Protein AF-A0A645BPT1-F1 (afdb_monomer_lite)

Secondary structure (DSSP, 8-state):
-EEETTEEEEEEEETTEEEEEEEEEETTEEEEEEEEEE--HHHHHHHHHHHHTTSEEEEE-SSS-EEEE-TTSSEEEEEEE-TTS-EEEEEEEE--SSS-HHHHHTTHHHHHHHHHHHHH-

Organism: NCBI:txid1076179

Sequence (121 aa):
MVENDGSLGVLRTIDGSKFIYLYTFKNNKLDISGFGVGATTKTMKSITDFLLERYVVATKTGAYSYAFLSPDKKTAVYLSLSDDLELLHVIYMPFTGTKSVSSGFAIQDHFNKEYVNTLLR

pLDDT: mean 77.58, std 13.49, range [46.53, 91.25]

Structure (mmCIF, N/CA/C/O backbone):
data_AF-A0A645BPT1-F1
#
_entry.id   AF-A0A645BPT1-F1
#
loop_
_atom_site.group_PDB
_atom_site.id
_atom_site.type_symbol
_atom_site.label_atom_id
_atom_site.label_alt_id
_atom_site.label_comp_id
_atom_site.label_asym_id
_atom_site.label_entity_id
_atom_site.label_seq_id
_atom_site.pdbx_PDB_ins_code
_atom_site.Cartn_x
_atom_site.Cartn_y
_atom_site.Cartn_z
_atom_site.occupancy
_atom_site.B_iso_or_equiv
_atom_site.auth_seq_id
_atom_site.auth_comp_id
_atom_site.auth_asym_id
_atom_site.auth_atom_id
_atom_site.pdbx_PDB_model_num
ATOM 1 N N . MET A 1 1 ? 7.178 17.383 -2.970 1.00 72.62 1 MET A N 1
ATOM 2 C CA 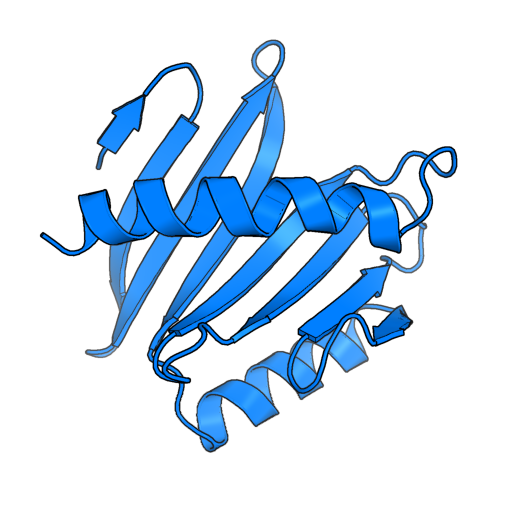. MET A 1 1 ? 6.089 17.189 -1.992 1.00 72.62 1 MET A CA 1
ATOM 3 C C . MET A 1 1 ? 4.872 17.844 -2.597 1.00 72.62 1 MET A C 1
ATOM 5 O O . MET A 1 1 ? 5.008 18.974 -3.047 1.00 72.62 1 MET A O 1
ATOM 9 N N . VAL A 1 2 ? 3.763 17.123 -2.693 1.00 75.38 2 VAL A N 1
ATOM 10 C CA . VAL A 1 2 ? 2.502 17.623 -3.253 1.00 75.38 2 VAL A CA 1
ATOM 11 C C . VAL A 1 2 ? 1.445 17.479 -2.170 1.00 75.38 2 VAL A C 1
ATOM 13 O O . VAL A 1 2 ? 1.346 16.415 -1.566 1.00 75.38 2 VAL A O 1
ATOM 16 N N . GLU A 1 3 ? 0.701 18.543 -1.907 1.00 78.00 3 GLU A N 1
ATOM 17 C CA . GLU A 1 3 ? -0.403 18.564 -0.948 1.00 78.00 3 GLU A CA 1
ATOM 18 C C . GLU A 1 3 ? -1.686 18.923 -1.696 1.00 78.00 3 GLU A C 1
ATOM 20 O O . GLU A 1 3 ? -1.673 19.825 -2.535 1.00 78.00 3 GLU A O 1
ATOM 25 N N . ASN A 1 4 ? -2.769 18.196 -1.430 1.00 69.81 4 ASN A N 1
ATOM 26 C CA . ASN A 1 4 ? -4.079 18.462 -2.014 1.00 69.81 4 ASN A CA 1
ATOM 27 C C . ASN A 1 4 ? -5.184 17.908 -1.101 1.00 69.81 4 ASN A C 1
ATOM 29 O O . ASN A 1 4 ? -5.185 16.713 -0.806 1.00 69.81 4 ASN A O 1
ATOM 33 N N . ASP A 1 5 ? -6.084 18.774 -0.627 1.00 76.19 5 ASP A N 1
ATOM 34 C CA . ASP A 1 5 ? -7.285 18.432 0.152 1.00 76.19 5 ASP A CA 1
ATOM 35 C C . ASP A 1 5 ? -7.075 17.366 1.246 1.00 76.19 5 ASP A C 1
ATOM 37 O O . ASP A 1 5 ? -7.771 16.352 1.324 1.00 76.19 5 ASP A O 1
ATOM 41 N N . GLY A 1 6 ? -6.079 17.576 2.114 1.00 75.50 6 GLY A N 1
ATOM 42 C CA . GLY A 1 6 ? -5.781 16.654 3.216 1.00 75.50 6 GLY A CA 1
ATOM 43 C C . GLY A 1 6 ? -5.044 15.380 2.794 1.00 75.50 6 GLY A C 1
ATOM 44 O O . GLY A 1 6 ? -4.916 14.455 3.597 1.00 75.50 6 GLY A O 1
ATOM 45 N N . SER A 1 7 ? -4.533 15.323 1.565 1.00 81.00 7 SER A N 1
ATOM 46 C CA . SER A 1 7 ? -3.617 14.289 1.084 1.00 81.00 7 SER A CA 1
ATOM 47 C C . SER A 1 7 ? -2.217 14.856 0.850 1.00 81.00 7 SER A C 1
ATOM 49 O O . SER A 1 7 ? -2.052 15.968 0.353 1.00 81.00 7 SER A O 1
ATOM 51 N N . LEU A 1 8 ? -1.200 14.069 1.195 1.00 87.06 8 LEU A N 1
ATOM 52 C CA . LEU A 1 8 ? 0.214 14.393 1.082 1.00 87.06 8 LEU A CA 1
ATOM 53 C C . LEU A 1 8 ? 0.936 13.312 0.274 1.00 87.06 8 LEU A C 1
ATOM 55 O O . LEU A 1 8 ? 0.951 12.140 0.649 1.00 87.06 8 LEU A O 1
ATOM 59 N N . GLY A 1 9 ? 1.587 13.733 -0.805 1.00 86.75 9 GLY A N 1
ATOM 60 C CA . GLY A 1 9 ? 2.447 12.916 -1.650 1.00 86.75 9 GLY A CA 1
ATOM 61 C C . GLY A 1 9 ? 3.918 13.310 -1.523 1.00 86.75 9 GLY A C 1
ATOM 62 O O . GLY A 1 9 ? 4.285 14.486 -1.647 1.00 86.75 9 GLY A O 1
ATOM 63 N N . VAL A 1 10 ? 4.797 12.331 -1.316 1.00 89.19 10 VAL A N 1
ATOM 64 C CA . VAL A 1 10 ? 6.245 12.549 -1.199 1.00 89.19 10 VAL A CA 1
ATOM 65 C C . VAL A 1 10 ? 7.001 11.579 -2.097 1.00 89.19 10 VAL A C 1
ATOM 67 O O . VAL A 1 10 ? 6.989 10.378 -1.865 1.00 89.19 10 VAL A O 1
ATOM 70 N N . LEU A 1 11 ? 7.727 12.105 -3.083 1.00 89.44 11 LEU A N 1
ATOM 71 C CA . LEU A 1 11 ? 8.696 11.334 -3.859 1.00 89.44 11 LEU A CA 1
ATOM 72 C C . LEU A 1 11 ? 10.058 11.353 -3.149 1.00 89.44 11 LEU A C 1
ATOM 74 O O . LEU A 1 11 ? 10.557 12.421 -2.777 1.00 89.44 11 LEU A O 1
ATOM 78 N N . ARG A 1 12 ? 10.672 10.185 -2.969 1.00 88.50 12 ARG A N 1
ATOM 79 C CA . ARG A 1 12 ? 12.032 10.018 -2.438 1.00 88.50 12 ARG A CA 1
ATOM 80 C C . ARG A 1 12 ? 12.824 9.064 -3.318 1.00 88.50 12 ARG A C 1
ATOM 82 O O . ARG A 1 12 ? 12.265 8.121 -3.860 1.00 88.50 12 ARG A O 1
ATOM 89 N N . THR A 1 13 ? 14.130 9.277 -3.398 1.00 88.25 13 THR A N 1
ATOM 90 C CA . THR A 1 13 ? 15.056 8.292 -3.962 1.00 88.25 13 THR A CA 1
ATOM 91 C C . THR A 1 13 ? 15.828 7.658 -2.814 1.00 88.25 13 THR A C 1
ATOM 93 O O . THR A 1 13 ? 16.470 8.375 -2.049 1.00 88.25 13 THR A O 1
ATOM 96 N N . ILE A 1 14 ? 15.747 6.337 -2.682 1.00 84.19 14 ILE A N 1
ATOM 97 C CA . ILE A 1 14 ? 16.433 5.538 -1.660 1.00 84.19 14 ILE A CA 1
ATOM 98 C C . ILE A 1 14 ? 17.215 4.463 -2.409 1.00 84.19 14 ILE A C 1
ATOM 100 O O . ILE A 1 14 ? 16.628 3.722 -3.195 1.00 84.19 14 ILE A O 1
ATOM 104 N N . ASP A 1 15 ? 18.535 4.429 -2.232 1.00 86.06 15 ASP A N 1
ATOM 105 C CA . ASP A 1 15 ? 19.433 3.470 -2.895 1.00 86.06 15 ASP A CA 1
ATOM 106 C C . ASP A 1 15 ? 19.227 3.386 -4.420 1.00 86.06 15 ASP A C 1
ATOM 108 O O . ASP A 1 15 ? 19.140 2.315 -5.017 1.00 86.06 15 ASP A O 1
ATOM 112 N N . GLY A 1 16 ? 19.074 4.550 -5.063 1.00 82.00 16 GLY A N 1
ATOM 113 C CA . GLY A 1 16 ? 18.840 4.662 -6.509 1.00 82.00 16 GLY A CA 1
ATOM 114 C C . GLY A 1 16 ? 17.423 4.300 -6.971 1.00 82.00 16 GLY A C 1
ATOM 115 O O . GLY A 1 16 ? 17.103 4.486 -8.143 1.00 82.00 16 GLY A O 1
ATOM 116 N N . SER A 1 17 ? 16.550 3.849 -6.068 1.00 82.44 17 SER A N 1
ATOM 117 C CA . SER A 1 17 ? 15.158 3.501 -6.360 1.00 82.44 17 SER A CA 1
ATOM 118 C C . SER A 1 17 ? 14.210 4.630 -5.965 1.00 82.44 17 SER A C 1
ATOM 120 O O . SER A 1 17 ? 14.338 5.212 -4.887 1.00 82.44 17 SER A O 1
ATOM 122 N N . LYS A 1 18 ? 13.235 4.945 -6.824 1.00 84.19 18 LYS A N 1
ATOM 123 C CA . LYS A 1 18 ? 12.194 5.937 -6.521 1.00 84.19 18 LYS A CA 1
ATOM 124 C C . LYS A 1 18 ? 11.069 5.300 -5.705 1.00 84.19 18 LYS A C 1
ATOM 126 O O . LYS A 1 18 ? 10.495 4.294 -6.116 1.00 84.19 18 LYS A O 1
ATOM 131 N N . PHE A 1 19 ? 10.742 5.935 -4.588 1.00 87.31 19 PHE A N 1
ATOM 132 C CA . PHE A 1 19 ? 9.615 5.629 -3.721 1.00 87.31 19 PHE A CA 1
ATOM 133 C C . PHE A 1 19 ? 8.643 6.797 -3.720 1.00 87.31 19 PHE A C 1
ATOM 135 O O . PHE A 1 19 ? 9.035 7.952 -3.545 1.00 87.31 19 PHE A O 1
ATOM 142 N N . ILE A 1 20 ? 7.368 6.485 -3.876 1.00 88.50 20 ILE A N 1
ATOM 143 C CA . ILE A 1 20 ? 6.269 7.432 -3.756 1.00 88.50 20 ILE A CA 1
ATOM 144 C C . ILE A 1 20 ? 5.573 7.113 -2.447 1.00 88.50 20 ILE A C 1
ATOM 146 O O . ILE A 1 20 ? 5.060 6.018 -2.306 1.00 88.50 20 ILE A O 1
ATOM 150 N N . TYR A 1 21 ? 5.536 8.033 -1.495 1.00 89.94 21 TYR A N 1
ATOM 151 C CA . TYR A 1 21 ? 4.754 7.889 -0.272 1.00 89.94 21 TYR A CA 1
ATOM 152 C C . TYR A 1 21 ? 3.470 8.695 -0.394 1.00 89.94 21 TYR A C 1
ATOM 154 O O . TYR A 1 21 ? 3.498 9.831 -0.871 1.00 89.94 21 TYR A O 1
ATOM 162 N N . LEU A 1 22 ? 2.365 8.114 0.056 1.00 88.44 22 LEU A N 1
ATOM 163 C CA . LEU A 1 22 ? 1.046 8.732 0.059 1.00 88.44 22 LEU A CA 1
ATOM 164 C C . LEU A 1 22 ? 0.480 8.684 1.473 1.00 88.44 22 LEU A C 1
ATOM 166 O O . LEU A 1 22 ? 0.553 7.654 2.142 1.00 88.44 22 LEU A O 1
ATOM 170 N N . TYR A 1 23 ? -0.095 9.795 1.915 1.00 87.44 23 TYR A N 1
ATOM 171 C CA . TYR A 1 23 ? -0.777 9.919 3.196 1.00 87.44 23 TYR A CA 1
ATOM 172 C C . TYR A 1 23 ? -2.074 10.689 2.987 1.00 87.44 23 TYR A C 1
ATOM 174 O O . TYR A 1 23 ? -2.062 11.731 2.345 1.00 87.44 23 TYR A O 1
ATOM 182 N N . THR A 1 24 ? -3.173 10.222 3.559 1.00 86.94 24 THR A N 1
ATOM 183 C CA . THR A 1 24 ? -4.447 10.943 3.591 1.00 86.94 24 THR A CA 1
ATOM 184 C C . THR A 1 24 ? -4.869 11.110 5.035 1.00 86.94 24 THR A C 1
ATOM 186 O O . THR A 1 24 ? -4.773 10.179 5.838 1.00 86.94 24 THR A O 1
ATOM 189 N N . PHE A 1 25 ? -5.341 12.303 5.366 1.00 86.06 25 PHE A N 1
ATOM 190 C CA . PHE A 1 25 ? -5.745 12.683 6.705 1.00 86.06 25 PHE A CA 1
ATOM 191 C C . PHE A 1 25 ? -7.246 12.956 6.746 1.00 86.06 25 PHE A C 1
ATOM 193 O O . PHE A 1 25 ? -7.806 13.624 5.881 1.00 86.06 25 PHE A O 1
ATOM 200 N N . LYS A 1 26 ? -7.898 12.477 7.802 1.00 84.94 26 LYS A N 1
ATOM 201 C CA . LYS A 1 26 ? -9.302 12.744 8.106 1.00 84.94 26 LYS A CA 1
ATOM 202 C C . LYS A 1 26 ? -9.412 13.234 9.540 1.00 84.94 2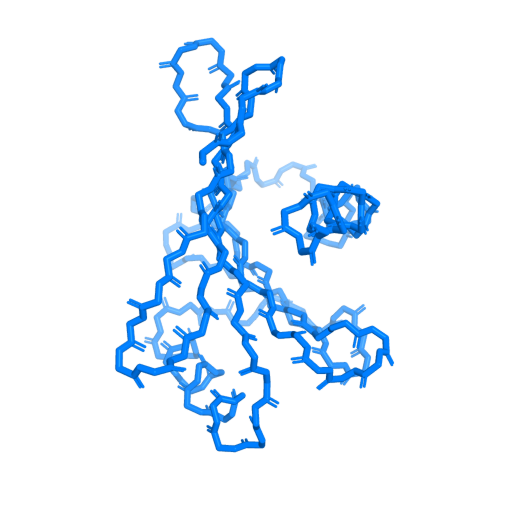6 LYS A C 1
ATOM 204 O O . LYS A 1 26 ? -8.927 12.580 10.460 1.00 84.94 26 LYS A O 1
ATOM 209 N N . ASN A 1 27 ? -10.054 14.384 9.747 1.00 88.00 27 ASN A N 1
ATOM 210 C CA . ASN A 1 27 ? -10.187 15.012 11.070 1.00 88.00 27 ASN A CA 1
ATOM 211 C C . ASN A 1 27 ? -8.831 15.166 11.795 1.00 88.00 27 ASN A C 1
ATOM 213 O O . ASN A 1 27 ? -8.709 14.823 12.972 1.00 88.00 27 ASN A O 1
ATOM 217 N N . ASN A 1 28 ? -7.802 15.626 11.072 1.00 85.56 28 ASN A N 1
ATOM 218 C CA . ASN A 1 28 ? -6.423 15.785 11.560 1.00 85.56 28 ASN A CA 1
ATOM 219 C C . ASN A 1 28 ? -5.754 14.491 12.066 1.00 85.56 28 ASN A C 1
ATOM 221 O O . ASN A 1 28 ? -4.765 14.545 12.795 1.00 85.56 28 ASN A O 1
ATOM 225 N N . LYS A 1 29 ? -6.276 13.318 11.690 1.00 87.38 29 LYS A N 1
ATOM 226 C CA . LYS A 1 29 ? -5.673 12.010 11.965 1.00 87.38 29 LYS A CA 1
ATOM 227 C C . LYS A 1 29 ? -5.343 11.313 10.656 1.00 87.38 29 LYS A C 1
ATOM 229 O O . LYS A 1 29 ? -6.067 11.473 9.680 1.00 87.38 29 LYS A O 1
ATOM 234 N N . LEU A 1 30 ? -4.261 10.540 10.646 1.00 87.44 30 LEU A N 1
ATOM 235 C CA . LEU A 1 30 ? -3.922 9.699 9.502 1.00 87.44 30 LEU A CA 1
ATOM 236 C C . LEU A 1 30 ? -5.047 8.680 9.275 1.00 87.44 30 LEU A C 1
ATOM 238 O O . LEU A 1 30 ? -5.386 7.928 10.188 1.00 87.44 30 LEU A O 1
ATOM 242 N N . ASP A 1 31 ? -5.615 8.689 8.074 1.00 87.88 31 ASP A N 1
ATOM 243 C CA . ASP A 1 31 ? -6.678 7.780 7.643 1.00 87.88 31 ASP A CA 1
ATOM 244 C C . ASP A 1 31 ? -6.120 6.725 6.689 1.00 87.88 31 ASP A C 1
ATOM 246 O O . ASP A 1 31 ? -6.382 5.545 6.854 1.00 87.88 31 ASP A O 1
ATOM 250 N N . ILE A 1 32 ? -5.288 7.118 5.724 1.00 88.00 32 ILE A N 1
ATOM 251 C CA . ILE A 1 32 ? -4.669 6.184 4.776 1.00 88.00 32 ILE A CA 1
ATOM 252 C C . ILE A 1 32 ? -3.188 6.508 4.680 1.00 88.00 32 ILE A C 1
ATOM 254 O O . ILE A 1 32 ? -2.802 7.675 4.646 1.00 88.00 32 ILE A O 1
ATOM 258 N N . SER A 1 33 ? -2.347 5.484 4.615 1.00 91.25 33 SER A N 1
ATOM 259 C CA . SER A 1 33 ? -0.954 5.645 4.214 1.00 91.25 33 SER A CA 1
ATOM 260 C C . SER A 1 33 ? -0.564 4.578 3.214 1.00 91.25 33 SER A C 1
ATOM 262 O O . SER A 1 33 ? -1.175 3.520 3.139 1.00 91.25 33 SER A O 1
ATOM 264 N N . GLY A 1 34 ? 0.464 4.832 2.428 1.00 90.50 34 GLY A N 1
ATOM 265 C CA . GLY A 1 34 ? 0.937 3.850 1.478 1.00 90.50 34 GLY A CA 1
ATOM 266 C C . GLY A 1 34 ? 2.229 4.265 0.823 1.00 90.50 34 GLY A C 1
ATOM 267 O O . GLY A 1 34 ? 2.714 5.386 0.998 1.00 90.50 34 GLY A O 1
ATOM 268 N N . PHE A 1 35 ? 2.784 3.336 0.063 1.00 89.56 35 PHE A N 1
ATOM 269 C CA . PHE A 1 35 ? 3.911 3.624 -0.792 1.00 89.56 35 PHE A CA 1
ATOM 270 C C . PHE A 1 35 ? 3.837 2.875 -2.119 1.00 89.56 35 PHE A C 1
ATOM 272 O O . PHE A 1 35 ? 3.310 1.768 -2.205 1.00 89.56 35 PHE A O 1
ATOM 279 N N . GLY A 1 36 ? 4.394 3.502 -3.146 1.00 87.50 36 GLY A N 1
ATOM 280 C CA . GLY A 1 36 ? 4.657 2.942 -4.456 1.00 87.50 36 GLY A CA 1
ATOM 281 C C . GLY A 1 36 ? 6.159 2.818 -4.685 1.00 87.50 36 GLY A C 1
ATOM 282 O O . GLY A 1 36 ? 6.919 3.708 -4.298 1.00 87.50 36 GLY A O 1
ATOM 283 N N . VAL A 1 37 ? 6.599 1.736 -5.314 1.00 87.44 37 VAL A N 1
ATOM 284 C CA . VAL A 1 37 ? 7.999 1.533 -5.712 1.00 87.44 37 VAL A CA 1
ATOM 285 C C . VAL A 1 37 ? 8.062 0.802 -7.043 1.00 87.44 37 VAL A C 1
ATOM 287 O O . VAL A 1 37 ? 7.198 -0.026 -7.337 1.00 87.44 37 VAL A O 1
ATOM 290 N N . GLY A 1 38 ? 9.094 1.095 -7.837 1.00 83.75 38 GLY A N 1
ATOM 291 C CA . GLY A 1 38 ? 9.374 0.360 -9.069 1.00 83.75 38 GLY A CA 1
ATOM 292 C C . GLY A 1 38 ? 9.385 -1.152 -8.825 1.00 83.75 38 GLY A C 1
ATOM 293 O O . GLY A 1 38 ? 10.119 -1.660 -7.969 1.00 83.75 38 GLY A O 1
ATOM 294 N N . ALA A 1 39 ? 8.540 -1.870 -9.554 1.00 75.62 39 ALA A N 1
ATOM 295 C CA . ALA A 1 39 ? 8.381 -3.301 -9.435 1.00 75.62 39 ALA A CA 1
ATOM 296 C C . ALA A 1 39 ? 9.481 -4.010 -10.231 1.00 75.62 39 ALA A C 1
ATOM 298 O O . ALA A 1 39 ? 9.582 -3.908 -11.449 1.00 75.62 39 ALA A O 1
ATOM 299 N N . THR A 1 40 ?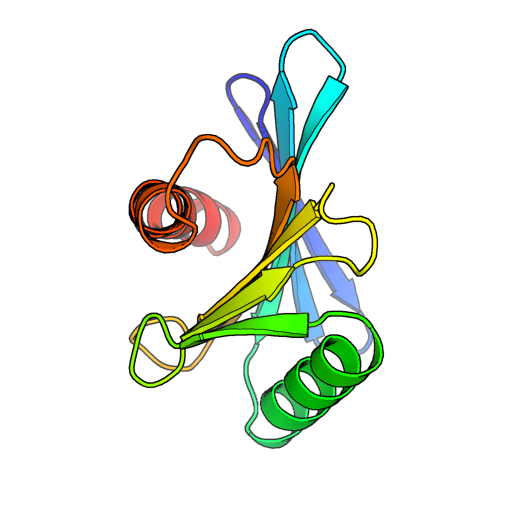 10.297 -4.790 -9.527 1.00 77.00 40 THR A N 1
ATOM 300 C CA . THR A 1 40 ? 11.028 -5.905 -10.137 1.00 77.00 40 THR A CA 1
ATOM 301 C C . THR A 1 40 ? 10.434 -7.204 -9.608 1.00 77.00 40 THR A C 1
ATOM 303 O O . THR A 1 40 ? 9.869 -7.227 -8.510 1.00 77.00 40 THR A O 1
ATOM 306 N N . THR A 1 41 ? 10.592 -8.313 -10.331 1.00 71.62 41 THR A N 1
ATOM 307 C CA . THR A 1 41 ? 10.153 -9.640 -9.855 1.00 71.62 41 THR A CA 1
ATOM 308 C C . THR A 1 41 ? 10.731 -9.979 -8.477 1.00 71.62 41 THR A C 1
ATOM 310 O O . THR A 1 41 ? 10.029 -10.527 -7.626 1.00 71.62 41 THR A O 1
ATOM 313 N N . LYS A 1 42 ? 11.984 -9.582 -8.214 1.00 77.88 42 LYS A N 1
ATOM 314 C CA . LYS A 1 42 ? 12.643 -9.729 -6.909 1.00 77.88 42 LYS A CA 1
ATOM 315 C C . LYS A 1 42 ? 11.989 -8.856 -5.834 1.00 77.88 42 LYS A C 1
ATOM 317 O O . LYS A 1 42 ? 11.656 -9.366 -4.768 1.00 77.88 42 LYS A O 1
ATOM 322 N N . THR A 1 43 ? 11.768 -7.573 -6.120 1.00 77.00 43 THR A N 1
ATOM 323 C CA . THR A 1 43 ? 11.139 -6.621 -5.188 1.00 77.00 43 THR A CA 1
ATOM 324 C C . THR A 1 43 ? 9.721 -7.059 -4.817 1.00 77.00 43 THR A C 1
ATOM 326 O O . THR A 1 43 ? 9.367 -7.057 -3.640 1.00 77.00 43 THR A O 1
ATOM 329 N N . MET A 1 44 ? 8.934 -7.513 -5.797 1.00 79.06 44 MET A N 1
ATOM 330 C CA . MET A 1 44 ? 7.573 -8.009 -5.579 1.00 79.06 44 MET A CA 1
ATOM 331 C C . MET A 1 44 ? 7.557 -9.220 -4.647 1.00 79.06 44 MET A C 1
ATOM 333 O O . MET A 1 44 ? 6.775 -9.245 -3.696 1.00 79.06 44 MET A O 1
ATOM 337 N N . LYS A 1 45 ? 8.434 -10.205 -4.884 1.00 82.06 45 LYS A N 1
ATOM 338 C CA . LYS A 1 45 ? 8.536 -11.382 -4.015 1.00 82.06 45 LYS A CA 1
ATOM 339 C C . LYS A 1 45 ? 8.903 -10.975 -2.588 1.00 82.06 45 LYS A C 1
ATOM 341 O O . LYS A 1 45 ? 8.201 -11.352 -1.661 1.00 82.06 45 LYS A O 1
ATOM 346 N N . SER A 1 46 ? 9.945 -10.161 -2.418 1.00 86.81 46 SER A N 1
ATOM 347 C CA . SER A 1 46 ? 10.398 -9.719 -1.095 1.00 86.81 46 SER A CA 1
ATOM 348 C C . SER A 1 46 ? 9.332 -8.937 -0.324 1.00 86.81 46 SER A C 1
ATOM 350 O O . SER A 1 46 ? 9.169 -9.165 0.870 1.00 86.81 46 SER A O 1
ATOM 352 N N . ILE A 1 47 ? 8.581 -8.050 -0.985 1.00 85.75 47 ILE A N 1
ATOM 353 C CA . ILE A 1 47 ? 7.500 -7.293 -0.334 1.00 85.75 47 ILE A CA 1
ATOM 354 C C . ILE A 1 47 ? 6.320 -8.204 0.002 1.00 85.75 47 ILE A C 1
ATOM 356 O O . ILE A 1 47 ? 5.765 -8.102 1.093 1.00 85.75 47 ILE A O 1
ATOM 360 N N . THR A 1 48 ? 5.959 -9.122 -0.894 1.00 82.94 48 THR A N 1
ATOM 361 C CA . THR A 1 48 ? 4.882 -10.086 -0.632 1.00 82.94 48 THR A CA 1
ATOM 362 C C . THR A 1 48 ? 5.232 -10.986 0.552 1.00 82.94 48 THR A C 1
ATOM 364 O O . THR A 1 48 ? 4.422 -11.113 1.466 1.00 82.94 48 THR A O 1
ATOM 367 N N . ASP A 1 49 ? 6.446 -11.544 0.585 1.00 87.62 49 ASP A N 1
ATOM 368 C CA . ASP A 1 49 ? 6.936 -12.369 1.696 1.00 87.62 49 ASP A CA 1
ATOM 369 C C . ASP A 1 49 ? 6.922 -11.573 3.013 1.00 87.62 49 ASP A C 1
ATOM 371 O O . ASP A 1 49 ? 6.358 -12.020 4.009 1.00 87.62 49 ASP A O 1
ATOM 375 N N . PHE A 1 50 ? 7.442 -10.340 2.998 1.00 89.06 50 PHE A N 1
ATOM 376 C CA . PHE A 1 50 ? 7.436 -9.448 4.160 1.00 89.06 50 PHE A CA 1
ATOM 377 C C . PHE A 1 50 ? 6.025 -9.186 4.710 1.00 89.06 50 PHE A C 1
ATOM 379 O O . PHE A 1 50 ? 5.836 -9.119 5.931 1.00 89.06 50 PHE A O 1
ATOM 386 N N . LEU A 1 51 ? 5.039 -9.009 3.822 1.00 88.31 51 LEU A N 1
ATOM 387 C CA . LEU A 1 51 ? 3.643 -8.798 4.203 1.00 88.31 51 LEU A CA 1
ATOM 388 C C . LEU A 1 51 ? 3.004 -10.084 4.738 1.00 88.31 51 LEU A C 1
ATOM 390 O O . LEU A 1 51 ? 2.299 -10.022 5.742 1.00 88.31 51 LEU A O 1
ATOM 394 N N . LEU A 1 52 ? 3.288 -11.240 4.135 1.00 86.00 52 LEU A N 1
ATOM 395 C CA . LEU A 1 52 ? 2.795 -12.545 4.592 1.00 86.00 52 LEU A CA 1
ATOM 396 C C . LEU A 1 52 ? 3.303 -12.922 5.991 1.00 86.00 52 LEU A C 1
ATOM 398 O O . LEU A 1 52 ? 2.600 -13.601 6.732 1.00 86.00 52 LEU A O 1
ATOM 402 N N . GLU A 1 53 ? 4.488 -12.456 6.383 1.00 88.94 53 GLU A N 1
ATOM 403 C CA . GLU A 1 53 ? 5.018 -12.644 7.742 1.00 88.94 53 GLU A CA 1
ATOM 404 C C . GLU A 1 53 ? 4.280 -11.821 8.813 1.00 88.94 53 GLU A C 1
ATOM 406 O O . GLU A 1 53 ? 4.358 -12.137 10.000 1.00 88.94 53 GLU A O 1
ATOM 411 N N . ARG A 1 54 ? 3.604 -10.732 8.423 1.00 88.00 54 ARG A N 1
ATOM 412 C CA . ARG A 1 54 ? 3.041 -9.725 9.349 1.00 88.00 54 ARG A CA 1
ATOM 413 C C . ARG A 1 54 ? 1.524 -9.654 9.330 1.00 88.00 54 ARG A C 1
ATOM 415 O O . ARG A 1 54 ? 0.923 -9.208 10.308 1.00 88.00 54 ARG A O 1
ATOM 422 N N . TYR A 1 55 ? 0.913 -10.063 8.227 1.00 89.06 55 TYR A N 1
ATOM 423 C CA . TYR A 1 55 ? -0.508 -9.910 7.977 1.00 89.06 55 TYR A CA 1
ATOM 424 C C . TYR A 1 55 ? -1.121 -11.222 7.501 1.00 89.06 55 TYR A C 1
ATOM 426 O O . TYR A 1 55 ? -0.498 -12.028 6.813 1.00 89.06 55 TYR A O 1
ATOM 434 N N . VAL A 1 56 ? -2.388 -11.416 7.844 1.00 86.25 56 VAL A N 1
ATOM 435 C CA . VAL A 1 56 ? -3.166 -12.571 7.407 1.00 86.25 56 VAL A CA 1
ATOM 436 C C . VAL A 1 56 ? -3.776 -12.253 6.050 1.00 86.25 56 VAL A C 1
ATOM 438 O O . VAL A 1 56 ? -4.422 -11.216 5.893 1.00 86.25 56 VAL A O 1
ATOM 441 N N . VAL A 1 57 ? -3.599 -13.141 5.069 1.00 83.25 57 VAL A N 1
ATOM 442 C CA . VAL A 1 57 ? -4.250 -13.003 3.759 1.00 83.25 57 VAL A CA 1
ATOM 443 C C . VAL A 1 57 ? -5.760 -13.072 3.955 1.00 83.25 57 VAL A C 1
ATOM 445 O O . VAL A 1 57 ? -6.290 -14.079 4.418 1.00 83.25 57 VAL A O 1
ATOM 448 N N . ALA A 1 58 ? -6.449 -11.994 3.600 1.00 76.25 58 ALA A N 1
ATOM 449 C CA . ALA A 1 58 ? -7.898 -11.911 3.690 1.00 76.25 58 ALA A CA 1
ATOM 450 C C . ALA A 1 58 ? -8.551 -12.349 2.376 1.00 76.25 58 ALA A C 1
ATOM 452 O O . ALA A 1 58 ? -9.528 -13.091 2.392 1.00 76.25 58 ALA A O 1
ATOM 453 N N . THR A 1 59 ? -8.010 -11.909 1.235 1.00 77.38 59 THR A N 1
ATOM 454 C CA . THR A 1 59 ? -8.448 -12.363 -0.092 1.00 77.38 59 THR A CA 1
ATOM 455 C C . THR A 1 59 ? -7.435 -11.985 -1.172 1.00 77.38 59 THR A C 1
ATOM 457 O O . THR A 1 59 ? -6.674 -11.029 -1.030 1.00 77.38 59 THR A O 1
ATOM 460 N N . LYS A 1 60 ? -7.470 -12.703 -2.295 1.00 76.81 60 LYS A N 1
ATOM 461 C CA . LYS A 1 60 ? -6.860 -12.268 -3.556 1.00 76.81 60 LYS A CA 1
ATOM 462 C C . LYS A 1 60 ? -7.890 -11.419 -4.313 1.00 76.81 60 LYS A C 1
ATOM 464 O O . LYS A 1 60 ? -9.017 -11.871 -4.496 1.00 76.81 60 LYS A O 1
ATOM 469 N N . THR A 1 61 ? -7.551 -10.187 -4.690 1.00 67.69 61 THR A N 1
ATOM 470 C CA . THR A 1 61 ? -8.487 -9.214 -5.302 1.00 67.69 61 THR A CA 1
ATOM 471 C C . THR A 1 61 ? -8.275 -9.019 -6.806 1.00 67.69 61 THR A C 1
ATOM 473 O O . THR A 1 61 ? -8.975 -8.224 -7.420 1.00 67.69 61 THR A O 1
ATOM 476 N N . GLY A 1 62 ? -7.343 -9.754 -7.418 1.00 66.12 62 GLY A N 1
ATOM 477 C CA . GLY A 1 62 ? -7.028 -9.682 -8.847 1.00 66.12 62 GLY A CA 1
ATOM 478 C C . GLY A 1 62 ? -5.923 -10.666 -9.227 1.00 66.12 62 GLY A C 1
ATOM 479 O O . GLY A 1 62 ? -5.527 -11.498 -8.411 1.00 66.12 62 GLY A O 1
ATOM 480 N N . ALA A 1 63 ? -5.389 -10.580 -10.450 1.00 69.25 63 ALA A N 1
ATOM 481 C CA . ALA A 1 63 ? -4.281 -11.443 -10.878 1.00 69.25 63 ALA A CA 1
ATOM 482 C C . ALA A 1 63 ? -3.017 -11.232 -10.016 1.00 69.25 63 ALA A C 1
ATOM 484 O O . ALA A 1 63 ? -2.376 -12.214 -9.624 1.00 69.25 63 ALA A O 1
ATOM 485 N N . TYR A 1 64 ? -2.747 -9.971 -9.650 1.00 72.56 64 TYR A N 1
ATOM 486 C CA . TYR A 1 64 ? -1.548 -9.519 -8.930 1.00 72.56 64 TYR A CA 1
ATOM 487 C C . TYR A 1 64 ? -1.854 -8.659 -7.696 1.00 72.56 64 TYR A C 1
ATOM 489 O O . TYR A 1 64 ? -0.991 -7.921 -7.226 1.00 72.56 64 TYR A O 1
ATOM 497 N N . SER A 1 65 ? -3.073 -8.763 -7.164 1.00 80.81 65 SER A N 1
ATOM 498 C CA . SER A 1 65 ? -3.527 -7.927 -6.054 1.00 80.81 65 SER A CA 1
ATOM 499 C C . SER A 1 65 ? -3.960 -8.783 -4.870 1.00 80.81 65 SER A C 1
ATOM 501 O O . SER A 1 65 ? -4.695 -9.767 -5.022 1.00 80.81 65 SER A O 1
ATOM 503 N N . TYR A 1 66 ? -3.490 -8.410 -3.686 1.00 83.12 66 TYR A N 1
ATOM 504 C CA . TYR A 1 66 ? -3.741 -9.100 -2.430 1.00 83.12 66 TYR A CA 1
ATOM 505 C C . TYR A 1 66 ? -4.276 -8.119 -1.399 1.00 83.12 66 TYR A C 1
ATOM 507 O O . TYR A 1 66 ? -3.786 -7.000 -1.259 1.00 83.12 66 TYR A O 1
ATOM 515 N N . ALA A 1 67 ? -5.256 -8.581 -0.638 1.00 85.44 67 ALA A N 1
ATOM 516 C CA . ALA A 1 67 ? -5.730 -7.910 0.550 1.00 85.44 67 ALA A CA 1
ATOM 517 C C . ALA A 1 67 ? -5.322 -8.715 1.779 1.00 85.44 67 ALA A C 1
ATOM 519 O O . ALA A 1 67 ? -5.586 -9.919 1.872 1.00 85.44 67 ALA A O 1
ATOM 520 N N . PHE A 1 68 ? -4.733 -8.029 2.745 1.00 88.50 68 PHE A N 1
ATOM 521 C CA . PHE A 1 68 ? -4.339 -8.580 4.027 1.00 88.50 68 PHE A CA 1
ATOM 522 C C . PHE A 1 68 ? -5.025 -7.834 5.169 1.00 88.50 68 PHE A C 1
ATOM 524 O O . PHE A 1 68 ? -5.491 -6.704 5.014 1.00 88.50 68 PHE A O 1
ATOM 531 N N . LEU A 1 69 ? -5.054 -8.468 6.335 1.00 89.31 69 LEU A N 1
ATOM 532 C CA . LEU A 1 69 ? -5.511 -7.886 7.590 1.00 89.31 69 LEU A CA 1
ATOM 533 C C . LEU A 1 69 ? -4.439 -8.053 8.662 1.00 89.31 69 LEU A C 1
ATOM 535 O O . LEU A 1 69 ? -3.766 -9.084 8.732 1.00 89.31 69 LEU A O 1
ATOM 539 N N . SER A 1 70 ? -4.289 -7.051 9.525 1.00 89.19 70 SER A N 1
ATOM 540 C CA . SER A 1 70 ? -3.459 -7.177 10.721 1.00 89.19 70 SER A CA 1
ATOM 541 C C . SER A 1 70 ? -4.020 -8.253 11.656 1.00 89.19 70 SER A C 1
ATOM 543 O O . SER A 1 70 ? -5.234 -8.485 11.665 1.00 89.19 70 SER A O 1
ATOM 545 N N . PRO A 1 71 ? -3.176 -8.902 12.480 1.00 88.00 71 PRO A N 1
ATOM 546 C CA . PRO A 1 71 ? -3.634 -9.927 13.420 1.00 88.00 71 PRO A CA 1
ATOM 547 C C . PRO A 1 71 ? -4.723 -9.433 14.384 1.00 88.00 71 PRO A C 1
ATOM 549 O O . PRO A 1 71 ? -5.640 -10.177 14.724 1.00 88.00 71 PRO A O 1
ATOM 552 N N . ASP A 1 72 ? -4.661 -8.158 14.779 1.00 89.44 72 ASP A N 1
ATOM 553 C CA . ASP A 1 72 ? -5.661 -7.506 15.632 1.00 89.44 72 ASP A CA 1
ATOM 554 C C . ASP A 1 72 ? -6.901 -7.000 14.869 1.00 89.44 72 ASP A C 1
ATOM 556 O O . ASP A 1 72 ? -7.815 -6.447 15.482 1.00 89.44 72 ASP A O 1
ATOM 560 N N . LYS A 1 73 ? -6.941 -7.199 13.544 1.00 85.75 73 LYS A N 1
ATOM 561 C CA . LYS A 1 73 ? -8.017 -6.806 12.624 1.00 85.75 73 LYS A CA 1
ATOM 562 C C . LYS A 1 73 ? -8.338 -5.311 12.647 1.00 85.75 73 LYS A C 1
ATOM 564 O O . LYS A 1 73 ? -9.473 -4.930 12.380 1.00 85.75 73 LYS A O 1
ATOM 569 N N . LYS A 1 74 ? -7.367 -4.454 12.960 1.00 88.69 74 LYS A N 1
ATOM 570 C CA . LYS A 1 74 ? -7.547 -2.992 12.928 1.00 88.69 74 LYS A CA 1
ATOM 571 C C . LYS A 1 74 ? -7.041 -2.343 11.651 1.00 88.69 74 LYS A C 1
ATOM 573 O O . LYS A 1 74 ? -7.457 -1.229 11.350 1.00 88.69 74 LYS A O 1
ATOM 578 N N . THR A 1 75 ? -6.193 -3.032 10.894 1.00 89.25 75 THR A N 1
ATOM 579 C CA . THR A 1 75 ? -5.562 -2.500 9.685 1.00 89.25 75 THR A CA 1
ATOM 580 C C . THR A 1 75 ? -5.779 -3.457 8.526 1.00 89.25 75 THR A C 1
ATOM 582 O O . THR A 1 75 ? -5.465 -4.642 8.624 1.00 89.25 75 THR A O 1
ATOM 585 N N . ALA A 1 76 ? -6.284 -2.937 7.416 1.00 89.44 76 ALA A N 1
ATOM 586 C CA . ALA A 1 76 ? -6.257 -3.600 6.126 1.00 89.44 76 ALA A CA 1
ATOM 587 C C . ALA A 1 76 ? -5.023 -3.143 5.345 1.00 89.44 76 ALA A C 1
ATOM 589 O O . ALA A 1 76 ? -4.642 -1.970 5.397 1.00 89.44 76 ALA A O 1
ATOM 590 N N . VAL A 1 77 ? -4.408 -4.080 4.628 1.00 89.88 77 VAL A N 1
ATOM 591 C CA . VAL A 1 77 ? -3.279 -3.815 3.736 1.00 89.88 77 VAL A CA 1
ATOM 592 C C . VAL A 1 77 ? -3.651 -4.260 2.335 1.00 89.88 77 VAL A C 1
ATOM 594 O O . VAL A 1 77 ? -4.025 -5.411 2.129 1.00 89.88 77 VAL A O 1
ATOM 597 N N . TYR A 1 78 ? -3.545 -3.356 1.376 1.00 87.06 78 TYR A N 1
ATOM 598 C CA . TYR A 1 78 ? -3.679 -3.644 -0.040 1.00 87.06 78 TYR A CA 1
ATOM 599 C C . TYR A 1 78 ? -2.299 -3.714 -0.667 1.00 87.06 78 TYR A C 1
ATOM 601 O O . TYR A 1 78 ? -1.496 -2.803 -0.482 1.00 87.06 78 TYR A O 1
ATOM 609 N N . LEU A 1 79 ? -2.043 -4.768 -1.422 1.00 86.94 79 LEU A N 1
ATOM 610 C CA . LEU A 1 79 ? -0.904 -4.885 -2.315 1.00 86.94 79 LEU A CA 1
ATOM 611 C C . LEU A 1 79 ? -1.454 -5.009 -3.728 1.00 86.94 79 LEU A C 1
ATOM 613 O O . LEU A 1 79 ? -2.305 -5.862 -3.969 1.00 86.94 79 LEU A O 1
ATOM 617 N N . SER A 1 80 ? -0.952 -4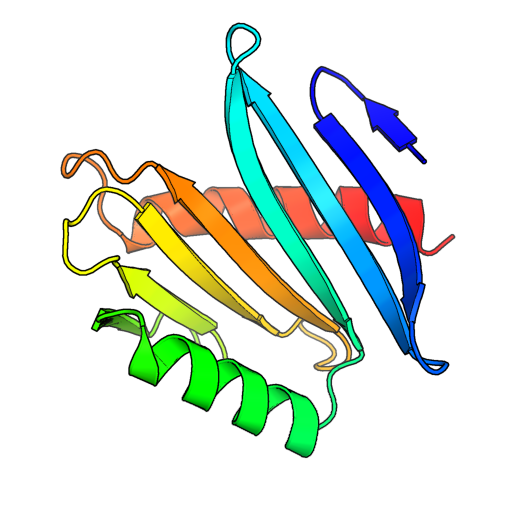.214 -4.659 1.00 84.75 80 SER A N 1
ATOM 618 C CA . SER A 1 80 ? -1.277 -4.365 -6.076 1.00 84.75 80 SER A CA 1
ATOM 619 C C . SER A 1 80 ? -0.066 -4.054 -6.937 1.00 84.75 80 SER A C 1
ATOM 621 O O . SER A 1 80 ? 0.855 -3.376 -6.479 1.00 84.75 80 SER A O 1
ATOM 623 N N . LEU A 1 81 ? -0.082 -4.519 -8.184 1.00 81.44 81 LEU A N 1
ATOM 624 C CA . LEU A 1 81 ? 0.723 -3.941 -9.256 1.00 81.44 81 LEU A CA 1
ATOM 625 C C . LEU A 1 81 ? -0.140 -3.017 -10.113 1.00 81.44 81 LEU A C 1
ATOM 627 O O . LEU A 1 81 ? -1.354 -3.196 -10.210 1.00 81.44 81 LEU A O 1
ATOM 631 N N . SER A 1 82 ? 0.499 -2.028 -10.731 1.00 78.25 82 SER A N 1
ATOM 632 C CA . SER A 1 82 ? -0.083 -1.267 -11.833 1.00 78.25 82 SER A CA 1
ATOM 633 C C . SER A 1 82 ? -0.344 -2.167 -13.040 1.00 78.25 82 SER A C 1
ATOM 635 O O . SER A 1 82 ? 0.241 -3.243 -13.173 1.00 78.25 82 SER A O 1
ATOM 637 N N . ASP A 1 83 ? -1.208 -1.702 -13.942 1.00 76.62 83 ASP A N 1
ATOM 638 C CA . ASP A 1 83 ? -1.586 -2.444 -15.151 1.00 76.62 83 ASP A CA 1
ATOM 639 C C . ASP A 1 83 ? -0.385 -2.741 -16.070 1.00 76.62 83 ASP A C 1
ATOM 641 O O . ASP A 1 83 ? -0.361 -3.768 -16.744 1.00 76.62 83 ASP A O 1
ATOM 645 N N . ASP A 1 84 ? 0.622 -1.862 -16.077 1.00 78.38 84 ASP A N 1
ATOM 646 C CA . ASP A 1 84 ? 1.886 -2.016 -16.815 1.00 78.38 84 ASP A CA 1
ATOM 647 C C . ASP A 1 84 ? 2.929 -2.883 -16.084 1.00 78.38 84 ASP A C 1
ATOM 649 O O . ASP A 1 84 ? 3.994 -3.161 -16.629 1.00 78.38 84 ASP A O 1
ATOM 653 N N . LEU A 1 85 ? 2.615 -3.350 -14.871 1.00 79.81 85 LEU A N 1
ATOM 654 C CA . LEU A 1 85 ? 3.486 -4.137 -13.998 1.00 79.81 85 LEU A CA 1
ATOM 655 C C . LEU A 1 85 ? 4.793 -3.431 -13.585 1.00 79.81 85 LEU A C 1
ATOM 657 O O . LEU A 1 85 ? 5.702 -4.088 -13.075 1.00 79.81 85 LEU A O 1
ATOM 661 N N . GLU A 1 86 ? 4.894 -2.111 -13.755 1.00 82.44 86 GLU A N 1
ATOM 662 C CA . GLU A 1 86 ? 6.106 -1.346 -13.437 1.00 82.44 86 GLU A CA 1
ATOM 663 C C . GLU A 1 86 ? 6.102 -0.766 -12.022 1.00 82.44 86 GLU A C 1
ATOM 665 O O . GLU A 1 86 ? 7.161 -0.435 -11.486 1.00 82.44 86 GLU A O 1
ATOM 670 N N . LEU A 1 87 ? 4.935 -0.652 -11.389 1.00 81.62 87 LEU A N 1
ATOM 671 C CA . LEU A 1 87 ? 4.779 -0.046 -10.074 1.00 81.62 87 LEU A CA 1
ATOM 672 C C . LEU A 1 87 ? 4.045 -0.993 -9.129 1.00 81.62 87 LEU A C 1
ATOM 674 O O . LEU A 1 87 ? 2.925 -1.429 -9.387 1.00 81.62 87 LEU A O 1
ATOM 678 N N . LEU A 1 88 ? 4.679 -1.281 -7.998 1.00 86.12 88 LEU A N 1
ATOM 679 C CA . LEU A 1 88 ? 4.061 -1.978 -6.882 1.00 86.12 88 LEU A CA 1
ATOM 680 C C . LEU A 1 88 ? 3.541 -0.952 -5.883 1.00 86.12 88 LEU A C 1
ATOM 682 O O . LEU A 1 88 ? 4.283 -0.051 -5.498 1.00 86.12 88 LEU A O 1
ATOM 686 N N . HIS A 1 89 ? 2.311 -1.132 -5.417 1.00 86.81 89 HIS A N 1
ATOM 687 C CA . HIS A 1 89 ? 1.633 -0.238 -4.482 1.00 86.81 89 HIS A CA 1
ATOM 688 C C . HIS A 1 89 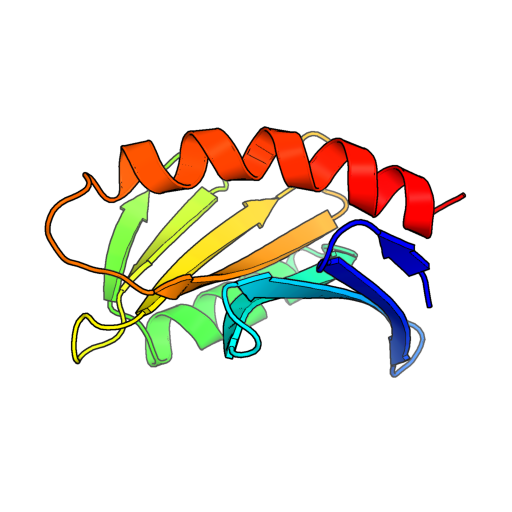? 1.279 -1.024 -3.226 1.00 86.81 89 HIS A C 1
ATOM 690 O O . HIS A 1 89 ? 0.685 -2.100 -3.320 1.00 86.81 89 HIS A O 1
ATOM 696 N N . VAL A 1 90 ? 1.603 -0.474 -2.060 1.00 89.19 90 VAL A N 1
ATOM 697 C CA . VAL A 1 90 ? 1.198 -0.990 -0.750 1.00 89.19 90 VAL A CA 1
ATOM 698 C C . VAL A 1 90 ? 0.416 0.094 -0.028 1.00 89.19 90 VAL A C 1
ATOM 700 O O . VAL A 1 90 ? 0.924 1.200 0.140 1.00 89.19 90 VAL A O 1
ATOM 703 N N . ILE A 1 91 ? -0.805 -0.204 0.411 1.00 89.06 91 ILE A N 1
ATOM 704 C CA . ILE A 1 91 ? -1.692 0.768 1.059 1.00 89.06 91 ILE A CA 1
ATOM 705 C C . ILE A 1 91 ? -2.222 0.201 2.364 1.00 89.06 91 ILE A C 1
ATOM 707 O O . ILE A 1 91 ? -2.767 -0.895 2.399 1.00 89.06 91 ILE A O 1
ATOM 711 N N . TYR A 1 92 ? -2.095 0.980 3.424 1.00 90.25 92 TYR A N 1
ATOM 712 C CA . TYR A 1 92 ? -2.571 0.720 4.769 1.00 90.25 92 TYR A CA 1
ATOM 713 C C . TYR A 1 92 ? -3.789 1.594 5.056 1.00 90.25 92 TYR A C 1
ATOM 715 O O . TYR A 1 92 ? -3.771 2.803 4.818 1.00 90.25 92 TYR A O 1
ATOM 723 N N . MET A 1 93 ? -4.834 0.990 5.612 1.00 88.25 93 MET A N 1
ATOM 724 C CA . MET A 1 93 ? -6.056 1.696 5.995 1.00 88.25 93 MET A CA 1
ATOM 725 C C . MET A 1 93 ? -6.715 1.049 7.225 1.00 88.25 93 MET A C 1
ATOM 727 O O . MET A 1 93 ? -6.578 -0.161 7.424 1.00 88.25 93 MET A O 1
ATOM 731 N N . PRO A 1 94 ? -7.454 1.808 8.050 1.00 88.25 94 PRO A N 1
ATOM 732 C CA . PRO A 1 94 ? -8.260 1.273 9.133 1.00 88.25 94 PRO A CA 1
ATOM 733 C C . PRO A 1 94 ? -9.276 0.250 8.628 1.00 88.25 94 PRO A C 1
ATOM 735 O O . PRO A 1 94 ? -10.013 0.490 7.670 1.00 88.25 94 PRO A O 1
ATOM 738 N N . PHE A 1 95 ? -9.365 -0.882 9.318 1.00 85.19 95 PHE A N 1
ATOM 739 C CA . PHE A 1 95 ? -10.399 -1.881 9.104 1.00 85.19 95 PHE A CA 1
ATOM 740 C C . PHE A 1 95 ? -11.423 -1.812 10.234 1.00 85.19 95 PHE A C 1
ATOM 742 O O . PHE A 1 95 ? -11.090 -1.966 11.406 1.00 85.19 95 PHE A O 1
ATOM 749 N N . THR A 1 96 ? -12.689 -1.585 9.884 1.00 73.69 96 THR A N 1
ATOM 750 C CA . THR A 1 96 ? -13.784 -1.436 10.858 1.00 73.69 96 THR A CA 1
ATOM 751 C C . THR A 1 96 ? -14.785 -2.591 10.823 1.00 73.69 96 THR A C 1
ATOM 753 O O . THR A 1 96 ? -15.897 -2.448 11.325 1.00 73.69 96 THR A O 1
ATOM 756 N N . GLY A 1 97 ? -14.434 -3.737 10.222 1.00 61.41 97 GLY A N 1
ATOM 757 C CA . GLY A 1 97 ? -15.240 -4.972 10.235 1.00 61.41 97 GLY A CA 1
ATOM 758 C C . GLY A 1 97 ? -16.599 -4.915 9.520 1.00 61.41 97 GLY A C 1
ATOM 759 O O . GLY A 1 97 ? -17.232 -5.948 9.343 1.00 61.41 97 GLY A O 1
ATOM 760 N N . THR A 1 98 ? -17.047 -3.731 9.099 1.00 51.66 98 THR A N 1
ATOM 761 C CA . THR A 1 98 ? -18.388 -3.465 8.545 1.00 51.66 98 THR A CA 1
ATOM 762 C C . THR A 1 98 ? -18.408 -3.347 7.023 1.00 51.66 98 THR A C 1
ATOM 764 O O . THR A 1 98 ? -19.476 -3.390 6.418 1.00 51.66 98 THR A O 1
ATOM 767 N N . LYS A 1 99 ? -17.242 -3.229 6.381 1.00 51.59 99 LYS A N 1
ATOM 768 C CA . LYS A 1 99 ? -17.104 -3.241 4.922 1.00 51.59 99 LYS A CA 1
ATOM 769 C C . LYS A 1 99 ? -16.490 -4.566 4.492 1.00 51.59 99 LYS A C 1
ATOM 771 O O . LYS A 1 99 ? -15.516 -5.013 5.099 1.00 51.59 99 LYS A O 1
ATOM 776 N N . SER A 1 100 ? -17.049 -5.174 3.442 1.00 50.38 100 SER A N 1
ATOM 777 C CA . SER A 1 100 ? -16.359 -6.255 2.742 1.00 50.38 100 SER A CA 1
ATOM 778 C C . SER A 1 100 ? -14.955 -5.772 2.410 1.00 50.38 100 SER A C 1
ATOM 780 O O . SER A 1 100 ? -14.778 -4.679 1.872 1.00 50.38 100 SER A O 1
ATOM 782 N N . VAL A 1 101 ? -13.969 -6.601 2.733 1.00 52.72 101 VAL A N 1
ATOM 783 C CA . VAL A 1 101 ? -12.563 -6.381 2.403 1.00 52.72 101 VAL A CA 1
ATOM 784 C C . VAL A 1 101 ? -12.462 -5.962 0.925 1.00 52.72 101 VAL A C 1
ATOM 786 O O . VAL A 1 101 ? -11.884 -4.929 0.632 1.00 52.72 101 VAL A O 1
ATOM 789 N N . SER A 1 102 ? -13.196 -6.612 0.013 1.00 51.88 102 SER A N 1
ATOM 790 C CA . SER A 1 102 ? -13.222 -6.274 -1.421 1.00 51.88 102 SER A CA 1
ATOM 791 C C . SER A 1 102 ? -13.816 -4.905 -1.796 1.00 51.88 102 SER A C 1
ATOM 793 O O . SER A 1 102 ? -13.381 -4.321 -2.785 1.00 51.88 102 SER A O 1
ATOM 795 N N . SER A 1 103 ? -14.787 -4.364 -1.051 1.00 49.78 103 SER A N 1
ATOM 796 C CA . SER A 1 103 ? -15.450 -3.098 -1.411 1.00 49.78 103 SER A CA 1
ATOM 797 C C . SER A 1 103 ? -14.693 -1.859 -0.935 1.00 49.78 103 SER A C 1
ATOM 799 O O . SER A 1 103 ? -14.885 -0.780 -1.492 1.00 49.78 103 SER A O 1
ATOM 801 N N . GLY A 1 104 ? -13.797 -2.005 0.047 1.00 50.06 104 GLY A N 1
ATOM 802 C CA . GLY A 1 104 ? -12.839 -0.958 0.413 1.00 50.06 104 GLY A CA 1
ATOM 803 C C . GLY A 1 104 ? -11.797 -0.697 -0.680 1.00 50.06 104 GLY A C 1
ATOM 804 O O . GLY A 1 104 ? -11.423 0.450 -0.898 1.00 50.06 104 GLY A O 1
ATOM 805 N N . PHE A 1 105 ? -11.381 -1.734 -1.417 1.00 55.94 105 PHE A N 1
ATOM 806 C CA . PHE A 1 105 ? -10.273 -1.627 -2.376 1.00 55.94 105 PHE A CA 1
ATOM 807 C C . PHE A 1 105 ? -10.663 -1.085 -3.756 1.00 55.94 105 PHE A C 1
ATOM 809 O O . PHE A 1 105 ? -9.826 -0.474 -4.411 1.00 55.94 105 PHE A O 1
ATOM 816 N N . ALA A 1 106 ? -11.928 -1.205 -4.171 1.00 48.69 106 ALA A N 1
ATO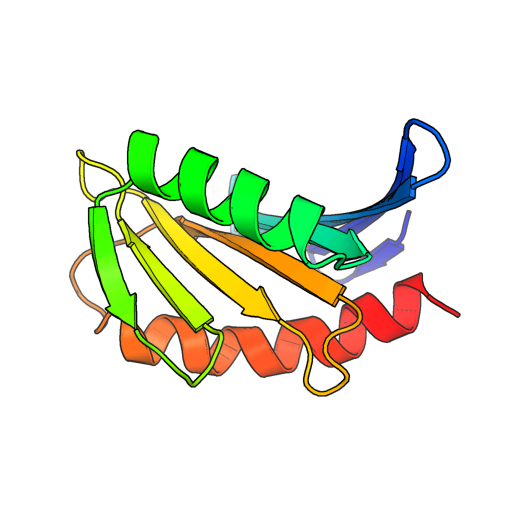M 817 C CA . ALA A 1 106 ? -12.398 -0.664 -5.454 1.00 48.69 106 ALA A CA 1
ATOM 818 C C . ALA A 1 106 ? -12.325 0.878 -5.540 1.00 48.69 106 ALA A C 1
ATOM 820 O O . ALA A 1 106 ? -12.200 1.438 -6.625 1.00 48.69 106 ALA A O 1
ATOM 821 N N . ILE A 1 107 ? -12.381 1.574 -4.397 1.00 47.03 107 ILE A N 1
ATOM 822 C CA . ILE A 1 107 ? -12.256 3.041 -4.311 1.00 47.03 107 ILE A CA 1
ATOM 823 C C . ILE A 1 107 ? -10.780 3.474 -4.441 1.00 47.03 107 ILE A C 1
ATOM 825 O O . ILE A 1 107 ? -10.482 4.589 -4.867 1.00 47.03 107 ILE A O 1
ATOM 829 N N . GLN A 1 108 ? -9.844 2.578 -4.120 1.00 53.72 108 GLN A N 1
ATOM 830 C CA . GLN A 1 108 ? -8.418 2.879 -4.016 1.00 53.72 108 GLN A CA 1
ATOM 831 C C . GLN A 1 108 ? -7.706 2.892 -5.380 1.00 53.72 108 GLN A C 1
ATOM 833 O O . GLN A 1 108 ? -6.836 3.734 -5.607 1.00 53.72 108 GLN A O 1
ATOM 838 N N . ASP A 1 109 ? -8.105 2.015 -6.310 1.00 51.25 109 ASP A N 1
ATOM 839 C CA . ASP A 1 109 ? -7.511 1.939 -7.656 1.00 51.25 109 ASP A CA 1
ATOM 840 C C . ASP A 1 109 ? -7.699 3.243 -8.459 1.00 51.25 109 ASP A C 1
ATOM 842 O O . ASP A 1 109 ? -6.849 3.600 -9.277 1.00 51.25 109 ASP A O 1
ATOM 846 N N . HIS A 1 110 ? -8.775 3.998 -8.197 1.00 46.53 110 HIS A N 1
ATOM 847 C CA . HIS A 1 110 ? -9.039 5.273 -8.872 1.00 46.53 110 HIS A CA 1
ATOM 848 C C . HIS A 1 110 ? -8.178 6.420 -8.316 1.00 46.53 110 HIS A C 1
ATOM 850 O O . HIS A 1 110 ? -7.597 7.183 -9.084 1.00 46.53 110 HIS A O 1
ATOM 856 N N . PHE A 1 111 ? -8.018 6.487 -6.989 1.00 49.34 111 PHE A N 1
ATOM 857 C CA . PHE A 1 111 ? -7.219 7.522 -6.320 1.00 49.34 111 PHE A CA 1
ATOM 858 C C . PHE A 1 111 ? -5.717 7.388 -6.635 1.00 49.34 111 PHE A C 1
ATOM 860 O O . PHE A 1 111 ? -5.009 8.385 -6.782 1.00 49.34 111 PHE A O 1
ATOM 867 N N . ASN A 1 112 ? -5.237 6.150 -6.802 1.00 55.06 112 ASN A N 1
ATOM 868 C CA . ASN A 1 112 ? -3.839 5.861 -7.120 1.00 55.06 112 ASN A CA 1
ATOM 869 C C . ASN A 1 112 ? -3.412 6.380 -8.494 1.00 55.06 112 ASN A C 1
ATOM 871 O O . ASN A 1 112 ? -2.342 6.973 -8.604 1.00 55.06 112 ASN A O 1
ATOM 875 N N . LYS A 1 113 ? -4.217 6.183 -9.547 1.00 55.00 113 LYS A N 1
ATOM 876 C CA . LYS A 1 113 ? -3.811 6.573 -10.909 1.00 55.00 113 LYS A CA 1
ATOM 877 C C . LYS A 1 113 ? -3.598 8.078 -11.044 1.00 55.00 113 LYS A C 1
ATOM 879 O O . LYS A 1 113 ? -2.634 8.498 -11.676 1.00 55.00 113 LYS A O 1
ATOM 884 N N . GLU A 1 114 ? -4.464 8.896 -10.459 1.00 54.28 114 GLU A N 1
ATOM 885 C CA . GLU A 1 114 ? -4.411 10.349 -10.646 1.00 54.28 114 GLU A CA 1
ATOM 886 C C . GLU A 1 114 ? -3.255 11.000 -9.862 1.00 54.28 114 GLU A C 1
ATOM 888 O O . GLU A 1 114 ? -2.484 11.796 -10.409 1.00 54.28 114 GLU A O 1
ATOM 893 N N . TYR A 1 115 ? -3.054 10.591 -8.606 1.00 58.31 115 TYR A N 1
ATOM 894 C CA . TYR A 1 115 ? -2.003 11.149 -7.748 1.00 58.31 115 TYR A CA 1
ATOM 895 C C . TYR A 1 115 ? -0.599 10.669 -8.117 1.00 58.31 115 TYR A C 1
ATOM 897 O O . TYR A 1 115 ? 0.342 11.466 -8.133 1.00 58.31 115 TYR A O 1
ATOM 905 N N . VAL A 1 116 ? -0.439 9.385 -8.446 1.00 57.69 116 VAL A N 1
ATOM 906 C CA . VAL A 1 116 ? 0.859 8.831 -8.856 1.00 57.69 116 VAL A CA 1
ATOM 907 C C . VAL A 1 116 ? 1.324 9.466 -10.165 1.00 57.69 116 VAL A C 1
ATOM 909 O O . VAL A 1 116 ? 2.472 9.893 -10.254 1.00 57.69 116 VAL A O 1
ATOM 912 N N . ASN A 1 117 ? 0.429 9.627 -11.144 1.00 59.44 117 ASN A N 1
ATOM 913 C CA . ASN A 1 117 ? 0.759 10.307 -12.398 1.00 59.44 117 ASN A CA 1
ATOM 914 C C . ASN A 1 117 ? 1.164 11.771 -12.185 1.00 59.44 117 ASN A C 1
ATOM 916 O O . ASN A 1 117 ? 2.020 12.278 -12.904 1.00 59.44 117 ASN A O 1
ATOM 920 N N . THR A 1 118 ? 0.587 12.442 -11.188 1.00 60.00 118 THR A N 1
ATOM 921 C CA . THR A 1 118 ? 0.956 13.821 -10.837 1.00 60.00 118 THR A CA 1
ATOM 922 C C . THR A 1 118 ? 2.347 13.903 -10.201 1.00 60.00 118 THR A C 1
ATOM 924 O O . THR A 1 118 ? 3.063 14.871 -10.423 1.00 60.00 118 THR A O 1
ATOM 927 N N . LEU A 1 119 ? 2.763 12.886 -9.439 1.00 57.72 119 LEU A N 1
ATOM 928 C CA . LEU A 1 119 ? 4.089 12.830 -8.805 1.00 57.72 119 LEU A CA 1
ATOM 929 C C . LEU A 1 119 ? 5.207 12.343 -9.741 1.00 57.72 119 LEU A C 1
ATOM 931 O O . LEU A 1 119 ? 6.382 12.496 -9.405 1.00 57.72 119 LEU A O 1
ATOM 935 N N . LEU A 1 120 ? 4.850 11.723 -10.869 1.00 56.72 120 LEU A N 1
ATOM 936 C CA . LEU A 1 120 ? 5.782 11.164 -11.853 1.00 56.72 120 LEU A CA 1
ATOM 937 C C . LEU A 1 120 ? 6.003 12.050 -13.093 1.00 56.72 120 LEU A C 1
ATOM 939 O O . LEU A 1 120 ? 6.862 11.711 -13.908 1.00 56.72 120 LEU A O 1
ATOM 943 N N . ARG A 1 121 ? 5.261 13.156 -13.233 1.00 50.88 121 ARG A N 1
ATOM 944 C CA . ARG A 1 121 ? 5.509 14.215 -14.228 1.00 50.88 121 ARG A CA 1
ATOM 945 C C . ARG A 1 121 ? 6.512 15.234 -13.701 1.00 50.88 121 ARG A C 1
ATOM 947 O O . ARG A 1 121 ? 7.308 15.720 -14.532 1.00 50.88 121 ARG A O 1
#

Foldseek 3Di:
DDDDDQKDWDWDQDPNWIKIWIFHDDPNHTFKIKMKTFDDVVVLVVVVVVCVVAWAFPDAQDPAKTWTAGPVRQKIWIWGADPVNGMIMIMIGTGPPPDDSNVVCVVVVVVCVVVVVVVVD

Radius of gyration: 13.99 Å; chains: 1; bounding box: 38×32×32 Å